Protein AF-A0A5J4WQN9-F1 (afdb_monomer)

Foldseek 3Di:
DDDDPDPLPVLCVVLVVLLVVLVVVCVVPVFDLLLSLVLSCLLCVPPDDDPSSVVVNVVSVVVDDPPDDGDPVSVVSSVVSVVVVVVVVVVVVVVVVVVVDPPPPPDDDPPDD

Organism: NCBI:txid222440

Sequence (113 aa):
MTAAAGGGRADLKEFELVYQFATNISLEYNATDSEIFKIFETLIENYTLREEEKQEYQKFKNHYTFTESLSEKTINVINYLHYLNKMLNFEENARRRANINPDPDSQEPECNN

Secondary structure (DSSP, 8-state):
-PPP---TTTTTHHHHHHHHHHHHHHHTTT--HHHHHHHHHHHHTTS---HHHHHHHHHHHHHS-TTSPPPHHHHHHHHHHHHHHHHHHHHHHHHHHHHH---GGG-------

Structure (mmCIF, N/CA/C/O backbone):
data_AF-A0A5J4WQN9-F1
#
_entry.id   AF-A0A5J4WQN9-F1
#
loop_
_atom_site.group_PDB
_atom_site.id
_atom_site.type_symbol
_atom_site.label_atom_id
_atom_site.label_alt_id
_atom_site.label_comp_id
_atom_site.label_asym_id
_atom_site.label_entity_id
_atom_site.label_seq_id
_atom_site.pdbx_PDB_ins_code
_atom_site.Cartn_x
_atom_site.Cartn_y
_atom_site.Cartn_z
_atom_site.occupancy
_atom_site.B_iso_or_equiv
_atom_site.auth_seq_id
_atom_site.auth_comp_id
_atom_site.auth_asym_id
_atom_site.auth_atom_id
_atom_site.pdbx_PDB_model_num
ATOM 1 N N . MET A 1 1 ? 23.141 33.372 6.643 1.00 36.53 1 MET A N 1
ATOM 2 C CA . MET A 1 1 ? 22.022 33.642 5.718 1.00 36.53 1 MET A CA 1
ATOM 3 C C . MET A 1 1 ? 21.507 32.298 5.244 1.00 36.53 1 MET A C 1
ATOM 5 O O . MET A 1 1 ? 22.290 31.491 4.767 1.00 36.53 1 MET A O 1
ATOM 9 N N . THR A 1 2 ? 20.245 32.026 5.546 1.00 37.75 2 THR A N 1
ATOM 10 C CA . THR A 1 2 ? 19.531 30.752 5.407 1.00 37.75 2 THR A CA 1
ATOM 11 C C . THR A 1 2 ? 19.259 30.436 3.936 1.00 37.75 2 THR A C 1
ATOM 13 O O . THR A 1 2 ? 18.725 31.279 3.219 1.00 37.75 2 THR A O 1
ATOM 16 N N . ALA A 1 3 ? 19.637 29.235 3.489 1.00 42.50 3 ALA A N 1
ATOM 17 C CA . ALA A 1 3 ? 19.310 28.724 2.161 1.00 42.50 3 ALA A CA 1
ATOM 18 C C . ALA A 1 3 ? 17.846 28.258 2.115 1.00 42.50 3 ALA A C 1
ATOM 20 O O . ALA A 1 3 ? 17.308 27.747 3.097 1.00 42.50 3 ALA A O 1
ATOM 21 N N . ALA A 1 4 ? 17.209 28.510 0.976 1.00 45.03 4 ALA A N 1
ATOM 22 C CA . ALA A 1 4 ? 15.773 28.458 0.760 1.00 45.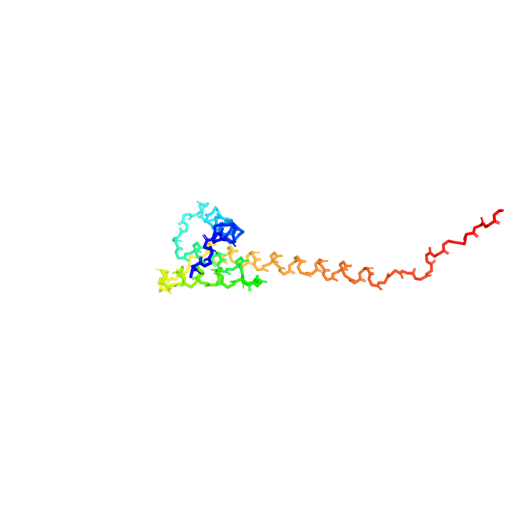03 4 ALA A CA 1
ATOM 23 C C . ALA A 1 4 ? 15.151 27.065 0.981 1.00 45.03 4 ALA A C 1
ATOM 25 O O . ALA A 1 4 ? 15.513 26.092 0.325 1.00 45.03 4 ALA A O 1
ATOM 26 N N . ALA A 1 5 ? 14.134 27.011 1.842 1.00 49.69 5 ALA A N 1
ATOM 27 C CA . ALA A 1 5 ? 13.159 25.929 1.904 1.00 49.69 5 ALA A CA 1
ATOM 28 C C . ALA A 1 5 ? 12.143 26.118 0.763 1.00 49.69 5 ALA A C 1
ATOM 30 O O . ALA A 1 5 ? 11.154 26.831 0.920 1.00 49.69 5 ALA A O 1
ATOM 31 N N . GLY A 1 6 ? 12.433 25.554 -0.412 1.00 45.09 6 GLY A N 1
ATOM 32 C CA . GLY A 1 6 ? 11.585 25.686 -1.607 1.00 45.09 6 GLY A CA 1
ATOM 33 C C . GLY A 1 6 ? 11.102 24.375 -2.242 1.00 45.09 6 GLY A C 1
ATOM 34 O O . GLY A 1 6 ? 10.272 24.441 -3.140 1.00 45.09 6 GLY A O 1
ATOM 35 N N . GLY A 1 7 ? 11.588 23.203 -1.808 1.00 45.91 7 GLY A N 1
ATOM 36 C CA . GLY A 1 7 ? 11.350 21.924 -2.513 1.00 45.91 7 GLY A CA 1
ATOM 37 C C . GLY A 1 7 ? 10.182 21.063 -2.008 1.00 45.91 7 GLY A C 1
ATOM 38 O O . GLY A 1 7 ? 9.487 20.430 -2.796 1.00 45.91 7 GLY A O 1
ATOM 39 N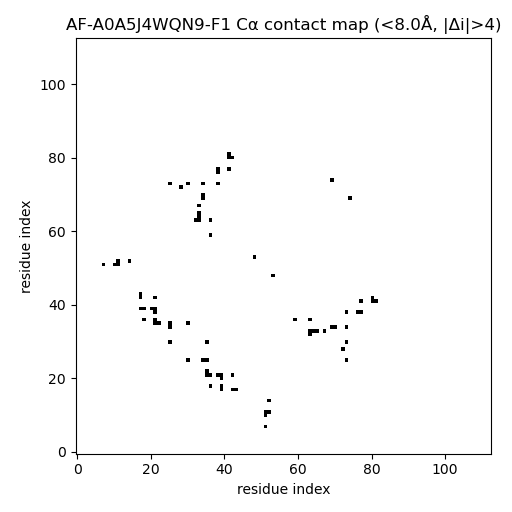 N . GLY A 1 8 ? 9.869 21.105 -0.709 1.00 52.66 8 GLY A N 1
ATOM 40 C CA . GLY A 1 8 ? 9.167 20.001 -0.030 1.00 52.66 8 GLY A CA 1
ATOM 41 C C . GLY A 1 8 ? 7.718 19.667 -0.429 1.00 52.66 8 GLY A C 1
ATOM 42 O O . GLY A 1 8 ? 7.174 18.715 0.113 1.00 52.66 8 GLY A O 1
ATOM 43 N N . ARG A 1 9 ? 7.064 20.412 -1.334 1.00 51.44 9 ARG A N 1
ATOM 44 C CA . ARG A 1 9 ? 5.693 20.104 -1.807 1.00 51.44 9 ARG A CA 1
ATOM 45 C C . ARG A 1 9 ? 5.632 19.452 -3.187 1.00 51.44 9 ARG A C 1
ATOM 47 O O . ARG A 1 9 ? 4.684 18.727 -3.458 1.00 51.44 9 ARG A O 1
ATOM 54 N N . ALA A 1 10 ? 6.597 19.713 -4.069 1.00 57.09 10 ALA A N 1
ATOM 55 C CA . ALA A 1 10 ? 6.645 19.031 -5.364 1.00 57.09 10 ALA A CA 1
ATOM 56 C C . ALA A 1 10 ? 7.185 17.599 -5.209 1.00 57.09 10 ALA A C 1
ATOM 58 O O . ALA A 1 10 ? 6.759 16.697 -5.929 1.00 57.09 10 ALA A O 1
ATOM 59 N N . ASP A 1 11 ? 8.060 17.396 -4.221 1.00 64.88 11 ASP A N 1
ATOM 60 C CA . ASP A 1 11 ? 8.793 16.148 -4.007 1.00 64.88 11 ASP A CA 1
ATOM 61 C C . ASP A 1 11 ? 7.940 15.006 -3.436 1.00 64.88 11 ASP A C 1
ATOM 63 O O . ASP A 1 11 ? 8.344 13.857 -3.536 1.00 64.88 11 ASP A O 1
ATOM 67 N N . LEU A 1 12 ? 6.747 15.277 -2.896 1.00 79.19 12 LEU A N 1
ATOM 68 C CA . LEU A 1 12 ? 5.860 14.242 -2.339 1.00 79.19 12 LEU A CA 1
ATOM 69 C C . LEU A 1 12 ? 4.677 13.889 -3.242 1.00 79.19 12 LEU A C 1
ATOM 71 O O . LEU A 1 12 ? 3.906 12.993 -2.916 1.00 79.19 12 LEU A O 1
ATOM 75 N N . LYS A 1 13 ? 4.518 14.554 -4.391 1.00 84.38 13 LYS A N 1
ATOM 76 C CA . LYS A 1 13 ? 3.303 14.428 -5.207 1.00 84.38 1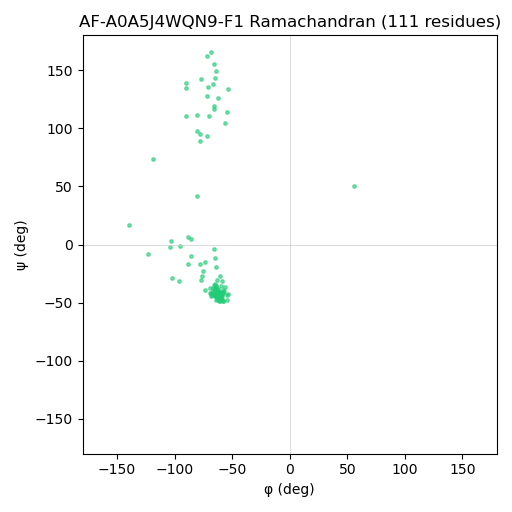3 LYS A CA 1
ATOM 77 C C . LYS A 1 13 ? 3.021 12.988 -5.648 1.00 84.38 13 LYS A C 1
ATOM 79 O O . LYS A 1 13 ? 1.875 12.558 -5.629 1.00 84.38 13 LYS A O 1
ATOM 84 N N . GLU A 1 14 ? 4.045 12.239 -6.052 1.00 86.38 14 GLU A N 1
ATOM 85 C CA . GLU A 1 14 ? 3.882 10.834 -6.454 1.00 86.38 14 GLU A CA 1
ATOM 86 C C . GLU A 1 14 ? 3.521 9.944 -5.262 1.00 86.38 14 GLU A C 1
ATOM 88 O O . GLU A 1 14 ? 2.599 9.139 -5.352 1.00 86.38 14 GLU A O 1
ATOM 93 N N . PHE A 1 15 ? 4.178 10.149 -4.122 1.00 89.19 15 PHE A N 1
ATOM 94 C CA . PHE A 1 15 ? 3.888 9.449 -2.874 1.00 89.19 15 PHE A CA 1
ATOM 95 C C . PHE A 1 15 ? 2.444 9.689 -2.395 1.00 89.19 15 PHE A C 1
ATOM 97 O O . PHE A 1 15 ? 1.725 8.743 -2.070 1.00 89.19 15 PHE A O 1
ATOM 104 N N . GLU A 1 16 ? 1.982 10.942 -2.440 1.00 91.25 16 GLU A N 1
ATOM 105 C CA . GLU A 1 16 ? 0.600 11.329 -2.134 1.00 91.25 16 GLU A CA 1
ATOM 106 C C . GLU A 1 16 ? -0.406 10.695 -3.104 1.00 91.25 16 GLU A C 1
ATOM 108 O O . GLU A 1 16 ? -1.462 10.227 -2.677 1.00 91.25 16 GLU A O 1
ATOM 113 N N . LEU A 1 17 ? -0.080 10.623 -4.400 1.00 93.50 17 LEU A N 1
ATOM 114 C CA . LEU A 1 17 ? -0.930 9.965 -5.396 1.00 93.50 17 LEU A CA 1
ATOM 115 C C . LEU A 1 17 ? -1.065 8.460 -5.132 1.00 93.50 17 LEU A C 1
ATOM 117 O O . LEU A 1 17 ? -2.160 7.917 -5.277 1.00 93.50 17 LEU A O 1
ATOM 121 N N . VAL A 1 18 ? 0.009 7.784 -4.714 1.00 93.50 18 VAL A N 1
ATOM 122 C CA . VAL A 1 18 ? -0.051 6.358 -4.350 1.00 93.50 18 VAL A CA 1
ATOM 123 C C . VAL A 1 18 ? -0.902 6.154 -3.092 1.00 93.50 18 VAL A C 1
ATOM 125 O O . VAL A 1 18 ? -1.721 5.235 -3.047 1.00 93.50 18 VAL A O 1
ATOM 128 N N . TYR A 1 19 ? -0.792 7.042 -2.101 1.00 94.44 19 TYR A N 1
ATOM 129 C CA . TYR A 1 19 ? -1.650 7.008 -0.913 1.00 94.44 19 TYR A CA 1
ATOM 130 C C . TYR A 1 19 ? -3.131 7.253 -1.255 1.00 94.44 19 TYR A C 1
ATOM 132 O O . TYR A 1 19 ? -4.026 6.548 -0.778 1.00 94.44 19 TYR A O 1
ATOM 140 N N . GLN A 1 20 ? -3.408 8.203 -2.150 1.00 95.31 20 GLN A N 1
ATOM 141 C CA . GLN A 1 20 ? -4.754 8.444 -2.664 1.00 95.31 20 GLN A CA 1
ATOM 142 C C . GLN A 1 20 ? -5.295 7.228 -3.430 1.00 95.31 20 GLN A C 1
ATOM 144 O O . GLN A 1 20 ? -6.471 6.888 -3.299 1.00 95.31 20 GLN A O 1
ATOM 149 N N . PHE A 1 21 ? -4.452 6.535 -4.197 1.00 94.94 21 PHE A N 1
ATOM 150 C CA . PHE A 1 21 ? -4.846 5.313 -4.893 1.00 94.94 21 PHE A CA 1
ATOM 151 C C . PHE A 1 21 ? -5.224 4.191 -3.915 1.00 94.94 21 PHE A C 1
ATOM 153 O O . PHE A 1 21 ? -6.283 3.582 -4.075 1.00 94.94 21 PHE A O 1
ATOM 160 N N . ALA A 1 22 ? -4.436 3.983 -2.854 1.00 95.50 22 ALA A N 1
ATOM 161 C CA . ALA A 1 22 ? -4.771 3.049 -1.775 1.00 95.50 22 ALA A CA 1
ATOM 162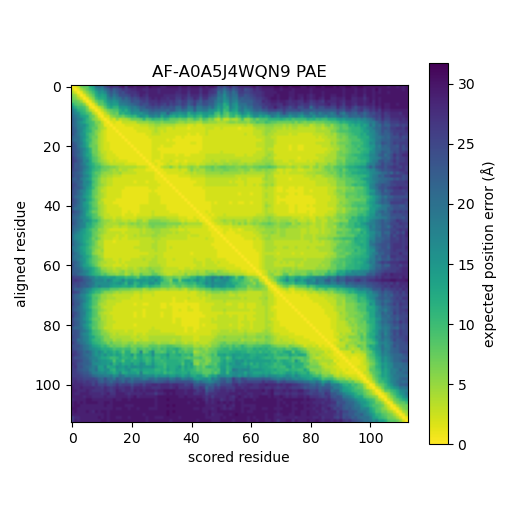 C C . ALA A 1 22 ? -6.115 3.388 -1.109 1.00 95.50 22 ALA A C 1
ATOM 164 O O . ALA A 1 22 ? -6.936 2.502 -0.853 1.00 95.50 22 ALA A O 1
ATOM 165 N N . THR A 1 23 ? -6.364 4.681 -0.884 1.00 95.81 23 THR A N 1
ATOM 166 C CA . THR A 1 23 ? -7.625 5.178 -0.320 1.00 95.81 23 THR A CA 1
ATOM 167 C C . THR A 1 23 ? -8.799 4.836 -1.239 1.00 95.81 23 THR A C 1
ATOM 169 O O . THR A 1 23 ? -9.793 4.284 -0.781 1.00 95.81 23 THR A O 1
ATOM 172 N N . ASN A 1 24 ? -8.669 5.077 -2.546 1.00 96.12 24 ASN A N 1
ATOM 173 C CA . ASN A 1 24 ? -9.728 4.800 -3.518 1.00 96.12 24 ASN A CA 1
ATOM 174 C C . ASN A 1 24 ? -10.077 3.308 -3.622 1.00 96.12 24 ASN A C 1
ATOM 176 O O . ASN A 1 24 ? -11.259 2.980 -3.643 1.00 96.12 24 ASN A O 1
ATOM 180 N N . ILE A 1 25 ? -9.082 2.410 -3.636 1.00 93.62 25 ILE A N 1
ATOM 181 C CA . ILE A 1 25 ? -9.322 0.951 -3.604 1.00 93.62 25 ILE A CA 1
ATOM 182 C C . ILE A 1 25 ? -10.140 0.567 -2.363 1.00 93.62 25 ILE A C 1
ATOM 184 O O . ILE A 1 25 ? -11.049 -0.259 -2.417 1.00 93.62 25 ILE A O 1
ATOM 188 N N . SER A 1 26 ? -9.824 1.198 -1.238 1.00 93.75 26 SER A N 1
ATOM 189 C CA . SER A 1 26 ? -10.405 0.888 0.065 1.00 93.75 26 SER A CA 1
ATOM 190 C C . SER A 1 26 ? -11.839 1.402 0.243 1.00 93.75 26 SER A C 1
ATOM 192 O O . SER A 1 26 ? -12.593 0.852 1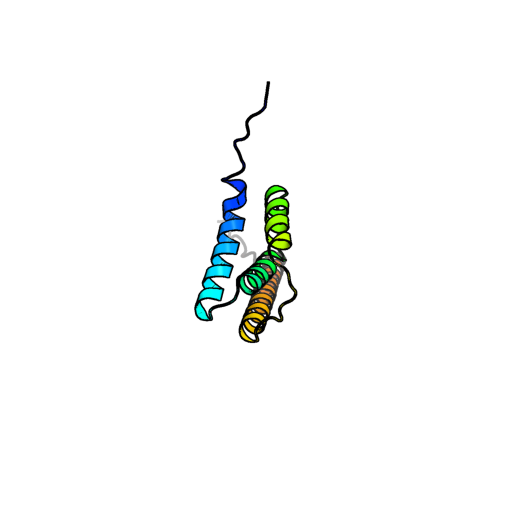.052 1.00 93.75 26 SER A O 1
ATOM 194 N N . LEU A 1 27 ? -12.246 2.423 -0.527 1.00 92.94 27 LEU A N 1
ATOM 195 C CA . LEU A 1 27 ? -13.609 2.972 -0.501 1.00 92.94 27 LEU A CA 1
ATOM 196 C C . LEU A 1 27 ? -14.661 1.952 -0.943 1.00 92.94 27 LEU A C 1
ATOM 198 O O . LEU A 1 27 ? -15.788 1.994 -0.457 1.00 92.94 27 LEU A O 1
ATOM 202 N N . GLU A 1 28 ? -14.309 1.018 -1.830 1.00 88.31 28 GLU A N 1
ATOM 203 C CA . GLU A 1 28 ? -15.261 0.032 -2.359 1.00 88.31 28 GLU A CA 1
ATOM 204 C C . GLU A 1 28 ? -15.803 -0.920 -1.285 1.00 88.31 28 GLU A C 1
ATOM 206 O O . GLU A 1 28 ? -16.841 -1.561 -1.473 1.00 88.31 28 GLU A O 1
ATOM 211 N N . TYR A 1 29 ? -15.114 -1.032 -0.148 1.00 90.56 29 TYR A N 1
ATOM 212 C CA . TYR A 1 29 ? -15.495 -1.958 0.909 1.00 90.56 29 TYR A CA 1
ATOM 213 C C . TYR A 1 29 ? -15.360 -1.407 2.332 1.00 90.56 29 TYR A C 1
ATOM 215 O O . TYR A 1 29 ? -15.448 -2.194 3.275 1.00 90.56 29 TYR A O 1
ATOM 223 N N . ASN A 1 30 ? -15.247 -0.083 2.485 1.00 92.19 30 ASN A N 1
ATOM 224 C CA . ASN A 1 30 ? -15.147 0.618 3.770 1.00 92.19 30 ASN A CA 1
ATOM 225 C C . ASN A 1 30 ? -13.984 0.121 4.645 1.00 92.19 30 ASN A C 1
ATOM 227 O O . ASN A 1 30 ? -14.190 -0.204 5.816 1.00 92.19 30 ASN A O 1
ATOM 231 N N . ALA A 1 31 ? -12.779 0.035 4.077 1.00 93.12 31 ALA A N 1
ATOM 232 C CA . ALA A 1 31 ? -11.598 -0.339 4.855 1.00 93.12 31 ALA A CA 1
ATOM 233 C C . ALA A 1 31 ? -11.290 0.704 5.944 1.00 93.12 31 ALA A C 1
ATOM 235 O O . ALA A 1 31 ? -11.556 1.897 5.769 1.00 93.12 31 ALA A O 1
ATOM 236 N N . THR A 1 32 ? -10.711 0.264 7.061 1.00 93.38 32 THR A N 1
ATOM 237 C CA . THR A 1 32 ? -10.235 1.185 8.106 1.00 93.38 32 THR A CA 1
ATOM 238 C C . THR A 1 32 ? -8.981 1.932 7.652 1.00 93.38 32 THR A C 1
ATOM 240 O O . THR A 1 32 ? -8.273 1.483 6.751 1.00 93.38 32 THR A O 1
ATOM 243 N N . ASP A 1 33 ? -8.635 3.040 8.311 1.00 91.81 33 ASP A N 1
ATOM 244 C CA . ASP A 1 33 ? -7.411 3.779 7.968 1.00 91.81 33 ASP A CA 1
ATOM 245 C C . ASP A 1 33 ? -6.140 2.912 8.107 1.00 91.81 33 ASP A C 1
ATOM 247 O O . ASP A 1 33 ? -5.193 3.052 7.333 1.00 91.81 33 ASP A O 1
ATOM 251 N N . SER A 1 34 ? -6.141 1.958 9.046 1.00 92.00 34 SER A N 1
ATOM 252 C CA . SER A 1 34 ? -5.068 0.964 9.202 1.00 92.00 34 SER A CA 1
ATOM 253 C C . SER A 1 34 ? -4.968 0.037 7.983 1.00 92.00 34 SER A C 1
ATOM 255 O O . SER A 1 34 ? -3.871 -0.254 7.499 1.00 92.00 34 SER A O 1
ATOM 257 N N . GLU A 1 35 ? -6.108 -0.400 7.444 1.00 94.44 35 GLU A N 1
ATOM 258 C CA . GLU A 1 35 ? -6.166 -1.227 6.236 1.00 94.44 35 GLU A CA 1
ATOM 259 C C . GLU A 1 35 ? -5.755 -0.448 4.981 1.00 94.44 35 GLU A C 1
ATOM 261 O O . GLU A 1 35 ? -4.975 -0.969 4.178 1.00 94.44 35 GLU A O 1
ATOM 266 N N . ILE A 1 36 ? -6.195 0.811 4.849 1.00 95.06 36 ILE A N 1
ATOM 267 C CA . ILE A 1 36 ? -5.748 1.732 3.790 1.00 95.06 36 ILE A CA 1
ATOM 268 C C . ILE A 1 36 ? -4.224 1.830 3.812 1.00 95.06 36 ILE A C 1
ATOM 270 O O . ILE A 1 36 ? -3.570 1.677 2.778 1.00 95.06 36 ILE A O 1
ATOM 274 N N . PHE A 1 37 ? -3.641 2.026 4.998 1.00 94.69 37 PHE A N 1
ATOM 275 C CA . PHE A 1 37 ? -2.195 2.110 5.137 1.00 94.69 37 PHE A CA 1
ATOM 276 C C . PHE A 1 37 ? -1.484 0.802 4.764 1.00 94.69 37 PHE A C 1
ATOM 278 O O . PHE A 1 37 ? -0.418 0.851 4.156 1.00 94.69 37 PHE A O 1
ATOM 285 N N . LYS A 1 38 ? -2.060 -0.375 5.048 1.00 94.62 38 LYS A N 1
ATOM 286 C CA . LYS A 1 38 ? -1.476 -1.652 4.594 1.00 94.62 38 LYS A CA 1
ATOM 287 C C . LYS A 1 38 ? -1.508 -1.832 3.083 1.00 94.62 38 LYS A C 1
ATOM 289 O O . LYS A 1 38 ? -0.547 -2.353 2.512 1.00 94.62 38 LYS A O 1
ATOM 294 N N . ILE A 1 39 ? -2.571 -1.381 2.426 1.00 95.44 39 ILE A N 1
ATOM 295 C CA . ILE A 1 39 ? -2.630 -1.366 0.961 1.00 95.44 39 ILE A CA 1
ATOM 296 C C . ILE A 1 39 ? -1.579 -0.408 0.409 1.00 95.44 39 ILE A C 1
ATOM 298 O O . ILE A 1 39 ? -0.842 -0.764 -0.508 1.00 95.44 39 ILE A O 1
ATOM 302 N N . PHE A 1 40 ? -1.457 0.777 1.003 1.00 95.62 40 PHE A N 1
ATOM 303 C CA . PHE A 1 40 ? -0.423 1.736 0.645 1.00 95.62 40 PHE A CA 1
ATOM 304 C C . PHE A 1 40 ? 0.991 1.157 0.799 1.00 95.62 40 PHE A C 1
ATOM 306 O O . PHE A 1 40 ? 1.771 1.222 -0.148 1.00 95.62 40 PHE A O 1
ATOM 313 N N . GLU A 1 41 ? 1.300 0.527 1.939 1.00 94.44 41 GLU A N 1
ATOM 314 C CA . GLU A 1 41 ? 2.574 -0.166 2.175 1.00 94.44 41 GLU A CA 1
ATOM 315 C C . GLU A 1 41 ? 2.875 -1.195 1.087 1.00 94.44 41 GLU A C 1
ATOM 317 O O . GLU A 1 41 ? 3.998 -1.256 0.596 1.00 94.44 41 GLU A O 1
ATOM 322 N N . THR A 1 42 ? 1.862 -1.959 0.680 1.00 95.19 42 THR A N 1
ATOM 323 C CA . THR A 1 42 ? 1.985 -2.964 -0.382 1.00 95.19 42 THR A CA 1
ATOM 324 C C . THR A 1 42 ? 2.316 -2.323 -1.730 1.00 95.19 42 THR A C 1
ATOM 326 O O . THR A 1 42 ? 3.160 -2.823 -2.467 1.00 95.19 42 THR A O 1
ATOM 329 N N . LEU A 1 43 ? 1.687 -1.193 -2.064 1.00 93.38 43 LEU A N 1
ATOM 330 C CA . LEU A 1 43 ? 1.931 -0.488 -3.326 1.00 93.38 43 LEU A CA 1
ATOM 331 C C . LEU A 1 43 ? 3.356 0.069 -3.416 1.00 93.38 43 LEU A C 1
ATOM 333 O O . LEU A 1 43 ? 3.933 0.071 -4.500 1.00 93.38 43 LEU A O 1
ATOM 337 N N . ILE A 1 44 ? 3.931 0.513 -2.295 1.00 92.94 44 ILE A N 1
ATOM 338 C CA . ILE A 1 44 ? 5.279 1.100 -2.257 1.00 92.94 44 ILE A CA 1
ATOM 339 C C . ILE A 1 44 ? 6.385 0.100 -1.899 1.00 92.94 44 ILE A C 1
ATOM 341 O O . ILE A 1 44 ? 7.551 0.483 -1.880 1.00 92.94 44 ILE A O 1
ATOM 345 N N . GLU A 1 45 ? 6.073 -1.171 -1.627 1.00 90.88 45 GLU A N 1
ATOM 346 C CA . GLU A 1 45 ? 7.047 -2.142 -1.095 1.00 90.88 45 GLU A CA 1
ATOM 347 C C . GLU A 1 45 ? 8.256 -2.371 -2.028 1.00 90.88 45 GLU A C 1
ATOM 349 O O . GLU A 1 45 ? 9.347 -2.704 -1.568 1.00 90.88 45 GLU A O 1
ATOM 354 N N . ASN A 1 46 ? 8.067 -2.163 -3.338 1.00 84.06 46 ASN A N 1
ATOM 355 C CA . ASN A 1 46 ? 9.104 -2.299 -4.367 1.00 84.06 46 ASN A CA 1
ATOM 356 C C . ASN A 1 46 ? 9.654 -0.943 -4.849 1.00 84.06 46 ASN A C 1
ATOM 358 O O . ASN A 1 46 ? 10.489 -0.899 -5.754 1.00 84.06 46 ASN A O 1
ATOM 362 N N . TYR A 1 47 ? 9.196 0.166 -4.266 1.00 84.75 47 TYR A N 1
ATOM 363 C CA . TYR A 1 47 ? 9.636 1.511 -4.620 1.00 84.75 47 TYR A CA 1
ATOM 364 C C . TYR A 1 47 ? 10.840 1.917 -3.771 1.00 84.75 47 TYR A C 1
ATOM 366 O O . TYR A 1 47 ? 10.861 1.761 -2.550 1.00 84.75 47 TYR A O 1
ATOM 374 N N . THR A 1 48 ? 11.854 2.499 -4.413 1.00 86.94 48 THR A N 1
ATOM 375 C CA . THR A 1 48 ? 12.952 3.140 -3.680 1.00 86.94 48 THR A CA 1
ATOM 376 C C . THR A 1 48 ? 12.507 4.531 -3.248 1.00 86.94 48 THR A C 1
ATOM 378 O O . THR A 1 48 ? 12.558 5.467 -4.040 1.00 86.94 48 THR A O 1
ATOM 381 N N . LEU A 1 49 ? 12.064 4.657 -1.997 1.00 88.62 49 LEU A N 1
ATOM 382 C CA . LEU A 1 49 ? 11.637 5.940 -1.440 1.00 88.62 49 LEU A CA 1
ATOM 383 C C . LEU A 1 49 ? 12.811 6.923 -1.315 1.00 88.62 49 LEU A C 1
ATOM 385 O O . LEU A 1 49 ? 13.897 6.565 -0.840 1.00 88.62 49 LEU A O 1
ATOM 389 N N . ARG A 1 50 ? 12.560 8.183 -1.672 1.00 91.50 50 ARG A N 1
ATOM 390 C CA . ARG A 1 50 ? 13.425 9.331 -1.369 1.00 91.50 50 ARG A CA 1
ATOM 391 C C . ARG A 1 50 ? 13.428 9.628 0.125 1.00 91.50 50 ARG A C 1
ATOM 393 O O . ARG A 1 50 ? 12.598 9.131 0.883 1.00 91.50 50 ARG A O 1
ATOM 400 N N . GLU A 1 51 ? 14.376 10.441 0.572 1.00 91.06 51 GLU A N 1
ATOM 401 C CA . GLU A 1 51 ? 14.550 10.704 2.001 1.00 91.06 51 GLU A CA 1
ATOM 402 C C . GLU A 1 51 ? 13.343 11.435 2.608 1.00 91.06 51 GLU A C 1
ATOM 404 O O . GLU A 1 51 ? 12.888 11.088 3.696 1.00 91.06 51 GLU A O 1
ATOM 409 N N . GLU A 1 52 ? 12.760 12.376 1.870 1.00 89.81 52 GLU A N 1
ATOM 410 C CA . GLU A 1 52 ? 11.542 13.090 2.248 1.00 89.81 52 GLU A CA 1
ATOM 411 C C . GLU A 1 52 ? 10.339 12.137 2.358 1.00 89.81 52 GLU A C 1
ATOM 413 O O . GLU A 1 52 ? 9.567 12.205 3.315 1.00 89.81 52 GLU A O 1
ATOM 418 N N . GLU A 1 53 ? 10.213 11.191 1.424 1.00 91.19 53 GLU A N 1
ATOM 419 C CA . GLU A 1 53 ? 9.146 10.180 1.411 1.00 91.19 53 GLU A CA 1
ATOM 420 C C . GLU A 1 53 ? 9.302 9.177 2.555 1.00 91.19 53 GLU A C 1
ATOM 422 O O . GLU A 1 53 ? 8.315 8.791 3.174 1.00 91.19 53 GLU A O 1
ATOM 427 N N . LYS A 1 54 ? 10.537 8.786 2.898 1.00 92.06 54 LYS A N 1
ATOM 428 C CA . LYS A 1 54 ? 10.802 7.950 4.080 1.00 92.06 54 LYS A CA 1
ATOM 429 C C . LYS A 1 54 ? 10.381 8.651 5.365 1.00 92.06 54 LYS A C 1
ATOM 431 O O . LYS A 1 54 ? 9.804 8.010 6.243 1.00 92.06 54 LYS A O 1
ATOM 436 N N . GLN A 1 55 ? 10.672 9.949 5.490 1.00 91.12 55 GLN A N 1
ATOM 437 C CA . GLN A 1 55 ? 10.258 10.732 6.654 1.00 91.12 55 GLN A CA 1
ATOM 438 C C . GLN A 1 55 ? 8.733 10.777 6.764 1.00 91.12 55 GLN A C 1
ATOM 440 O O . GLN A 1 55 ? 8.199 10.584 7.856 1.00 91.12 55 GLN A O 1
ATOM 445 N N . GLU A 1 56 ? 8.030 10.981 5.649 1.00 91.12 56 GLU A N 1
ATOM 446 C CA . GLU A 1 56 ? 6.566 11.000 5.630 1.00 91.12 56 GLU A CA 1
ATOM 447 C C . GLU A 1 56 ? 5.961 9.616 5.907 1.00 91.12 56 GLU A C 1
ATOM 449 O O . GLU A 1 56 ? 5.091 9.475 6.767 1.00 91.12 56 GLU A O 1
ATOM 454 N N . TYR A 1 57 ? 6.496 8.564 5.285 1.00 92.38 57 TYR A N 1
ATOM 455 C CA . TYR A 1 57 ? 6.132 7.176 5.569 1.00 92.38 57 TYR A CA 1
ATOM 456 C C . TYR A 1 57 ? 6.279 6.844 7.058 1.00 92.38 57 TYR A C 1
ATOM 458 O O . TYR A 1 57 ? 5.384 6.242 7.654 1.00 92.38 57 TYR A O 1
ATOM 466 N N . GLN A 1 58 ? 7.370 7.279 7.694 1.00 92.31 58 GLN A N 1
ATOM 467 C CA . GLN A 1 58 ? 7.582 7.034 9.117 1.00 92.31 58 GLN A CA 1
ATOM 468 C C . GLN A 1 58 ? 6.543 7.752 9.992 1.00 92.31 58 GLN A C 1
ATOM 470 O O . GLN A 1 58 ? 6.139 7.204 11.020 1.00 92.31 58 GLN A O 1
ATOM 475 N N . LYS A 1 59 ? 6.068 8.942 9.595 1.00 90.50 59 LYS A N 1
ATOM 476 C CA . LYS A 1 59 ? 4.962 9.621 10.293 1.00 90.50 59 LYS A CA 1
ATOM 477 C C . LYS A 1 59 ? 3.676 8.806 10.201 1.00 90.50 59 LYS A C 1
ATOM 479 O O . LYS A 1 59 ? 3.057 8.571 11.237 1.00 90.50 59 LYS A O 1
ATOM 484 N N . PHE A 1 60 ? 3.314 8.324 9.010 1.00 88.75 60 PHE A N 1
ATOM 485 C CA . PHE A 1 60 ? 2.140 7.462 8.844 1.00 88.75 60 PHE A CA 1
ATOM 486 C C . PHE A 1 60 ? 2.261 6.174 9.659 1.00 88.75 60 PHE A C 1
ATOM 488 O O . PHE A 1 60 ? 1.354 5.822 10.409 1.00 88.75 60 PHE A O 1
ATOM 495 N N . LYS A 1 61 ? 3.417 5.513 9.601 1.00 89.50 61 LYS A N 1
ATOM 496 C CA . LYS A 1 61 ? 3.678 4.285 10.356 1.00 89.50 61 LYS A CA 1
ATOM 497 C C . LYS A 1 61 ? 3.548 4.470 11.869 1.00 89.50 61 LYS A C 1
ATOM 499 O O . LYS A 1 61 ? 3.102 3.557 12.553 1.00 89.50 61 LYS A O 1
ATOM 504 N N . ASN A 1 62 ? 3.936 5.633 12.392 1.00 88.06 62 ASN A N 1
ATOM 505 C CA . ASN A 1 62 ? 3.782 5.961 13.811 1.00 88.06 62 ASN A CA 1
ATOM 506 C C . ASN A 1 62 ? 2.334 6.327 14.178 1.00 88.06 62 ASN A C 1
ATOM 508 O O . ASN A 1 62 ? 1.948 6.172 15.334 1.00 88.06 62 ASN A O 1
ATOM 512 N N . HIS A 1 63 ? 1.558 6.844 13.223 1.00 86.12 63 HIS A N 1
ATOM 513 C CA . HIS A 1 63 ? 0.154 7.198 13.416 1.00 86.12 63 HIS A CA 1
ATOM 514 C C . HIS A 1 63 ? -0.745 5.956 13.487 1.00 86.12 63 HIS A C 1
ATOM 516 O O . HIS A 1 63 ? -1.647 5.898 14.319 1.00 86.12 63 HIS A O 1
ATOM 522 N N . TYR A 1 64 ? -0.470 4.948 12.657 1.00 82.56 64 TYR A N 1
ATOM 523 C CA . TYR A 1 64 ? -1.245 3.713 12.613 1.00 82.56 64 TYR A CA 1
ATOM 524 C C . TYR A 1 64 ? -0.692 2.659 13.581 1.00 82.56 64 TYR A C 1
ATOM 526 O O . TYR A 1 64 ? 0.372 2.079 13.376 1.00 82.56 64 TYR A O 1
ATOM 534 N N . THR A 1 65 ? -1.435 2.368 14.648 1.00 66.19 65 THR A N 1
ATOM 535 C CA . THR A 1 65 ? -1.158 1.230 15.536 1.00 66.19 65 THR A CA 1
ATOM 536 C C . THR A 1 65 ? -1.699 -0.069 14.935 1.00 66.19 65 THR A C 1
ATOM 538 O O . THR A 1 65 ? -2.906 -0.281 14.876 1.00 66.19 65 THR A O 1
ATOM 541 N N . PHE A 1 66 ? -0.805 -0.974 14.521 1.00 66.38 66 PHE A N 1
ATOM 542 C CA . PHE A 1 66 ? -1.133 -2.236 13.829 1.00 66.38 66 PHE A CA 1
ATOM 543 C C . PHE A 1 66 ? -1.593 -3.377 14.745 1.00 66.38 66 PHE A C 1
ATOM 545 O O . PHE A 1 66 ? -1.171 -4.520 14.583 1.00 66.38 66 PHE A O 1
ATOM 552 N N . THR A 1 67 ? -2.422 -3.086 15.741 1.00 66.38 67 THR A N 1
ATOM 553 C CA . THR A 1 67 ? -2.941 -4.124 16.647 1.00 66.38 67 THR A CA 1
ATOM 554 C C . THR A 1 67 ? -4.194 -4.813 16.111 1.00 66.38 67 THR A C 1
ATOM 556 O O . THR A 1 67 ? -4.620 -5.819 16.671 1.00 66.38 67 THR A O 1
ATOM 559 N N . GLU A 1 68 ? -4.785 -4.288 15.039 1.00 72.62 68 GLU A N 1
ATOM 560 C CA . GLU A 1 68 ? -6.000 -4.826 14.430 1.00 72.62 68 GLU A CA 1
ATOM 561 C C . GLU A 1 68 ? -5.680 -5.870 13.355 1.00 72.62 68 GLU A C 1
ATOM 563 O O . GLU A 1 68 ? -4.760 -5.713 12.550 1.00 72.62 68 GLU A O 1
ATOM 568 N N . SER A 1 69 ? -6.462 -6.948 13.336 1.00 84.94 69 SER A N 1
ATOM 569 C CA . SER A 1 69 ? -6.427 -7.937 12.262 1.00 84.94 69 SER A CA 1
ATOM 570 C C . SER A 1 69 ? -7.022 -7.356 10.982 1.00 84.94 69 SER A C 1
ATOM 572 O O . SER A 1 69 ? -8.102 -6.770 11.022 1.00 84.94 69 SER A O 1
ATOM 574 N N . LEU A 1 70 ? -6.364 -7.587 9.846 1.00 91.44 70 LEU A N 1
ATOM 575 C CA . LEU A 1 70 ? -6.888 -7.203 8.534 1.00 91.44 70 LEU A CA 1
ATOM 576 C C . LEU A 1 70 ? -8.157 -7.981 8.191 1.00 91.44 70 LEU A C 1
ATOM 578 O O . LEU A 1 70 ? -8.254 -9.178 8.475 1.00 91.44 70 LEU A O 1
ATOM 582 N N . SER A 1 71 ? -9.107 -7.320 7.529 1.00 93.75 71 SER A N 1
ATOM 583 C CA . SER A 1 71 ? -10.255 -8.015 6.959 1.00 93.75 71 SER A CA 1
ATOM 584 C C . SER A 1 71 ? -9.826 -8.949 5.826 1.00 93.75 71 SER A C 1
ATOM 586 O O . SER A 1 71 ? -8.823 -8.733 5.139 1.00 93.75 71 SER A O 1
ATOM 588 N N . GLU A 1 72 ? -10.639 -9.975 5.575 1.00 95.50 72 GLU A N 1
ATOM 589 C CA . GLU A 1 72 ? -10.447 -10.888 4.444 1.00 95.50 72 GLU A CA 1
ATOM 590 C C . GLU A 1 72 ? -10.392 -10.137 3.104 1.00 95.50 72 GLU A C 1
ATOM 592 O O . GLU A 1 72 ? -9.595 -10.471 2.228 1.00 95.50 72 GLU A O 1
ATOM 597 N N . LYS A 1 73 ? -11.187 -9.068 2.957 1.00 96.06 73 LYS A N 1
ATOM 598 C CA . LYS A 1 73 ? -11.176 -8.229 1.754 1.00 96.06 73 LYS A CA 1
ATOM 599 C C . LYS A 1 73 ? -9.833 -7.534 1.558 1.00 96.06 73 LYS A C 1
ATOM 601 O O . LYS A 1 73 ? -9.279 -7.613 0.465 1.00 96.06 73 LYS A O 1
ATOM 606 N N . THR A 1 74 ? -9.281 -6.925 2.606 1.00 95.75 74 THR A N 1
ATOM 607 C CA . THR A 1 74 ? -7.964 -6.278 2.536 1.00 95.75 74 THR A CA 1
ATOM 608 C C . THR A 1 74 ? -6.862 -7.284 2.213 1.00 95.75 74 THR A C 1
ATOM 610 O O . THR A 1 74 ? -6.010 -7.012 1.371 1.00 95.75 74 THR A O 1
ATOM 613 N N . ILE A 1 75 ? -6.911 -8.482 2.803 1.00 95.81 75 ILE A N 1
ATOM 614 C CA . ILE A 1 75 ? -5.969 -9.565 2.481 1.00 95.81 75 ILE A CA 1
ATOM 615 C C . ILE A 1 75 ? -6.061 -9.946 0.994 1.00 95.81 75 ILE A C 1
ATOM 617 O O . ILE A 1 75 ? -5.035 -10.073 0.326 1.00 95.81 75 ILE A O 1
ATOM 621 N N . ASN A 1 76 ? -7.273 -10.083 0.449 1.00 97.06 76 ASN A N 1
ATOM 622 C CA . ASN A 1 76 ? -7.476 -10.401 -0.966 1.00 97.06 76 ASN A CA 1
ATOM 623 C C . ASN A 1 76 ? -6.942 -9.305 -1.899 1.00 97.06 76 ASN A C 1
ATOM 625 O O . ASN A 1 76 ? -6.317 -9.624 -2.911 1.00 97.06 76 ASN A O 1
ATOM 629 N 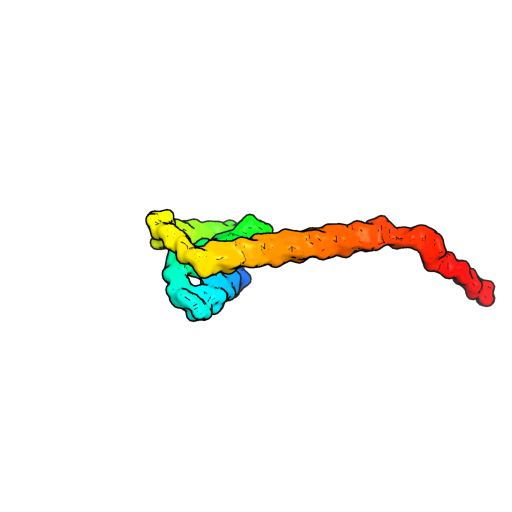N . VAL A 1 77 ? -7.136 -8.030 -1.549 1.00 96.50 77 VAL A N 1
ATOM 630 C CA . VAL A 1 77 ? -6.574 -6.894 -2.297 1.00 96.50 77 VAL A CA 1
ATOM 631 C C . VAL A 1 77 ? -5.047 -6.942 -2.296 1.00 96.50 77 VAL A C 1
ATOM 633 O O . VAL A 1 77 ? -4.441 -6.865 -3.362 1.00 96.50 77 VAL A O 1
ATOM 636 N N . ILE A 1 78 ? -4.421 -7.131 -1.131 1.00 96.19 78 ILE A N 1
ATOM 637 C CA . ILE A 1 78 ? -2.958 -7.228 -1.007 1.00 96.19 78 ILE A CA 1
ATOM 638 C C . ILE A 1 78 ? -2.419 -8.377 -1.868 1.00 96.19 78 ILE A C 1
ATOM 640 O O . ILE A 1 78 ? -1.522 -8.171 -2.685 1.00 96.19 78 ILE A O 1
ATOM 644 N N . ASN A 1 79 ? -3.028 -9.563 -1.771 1.00 96.88 79 ASN A N 1
ATOM 645 C CA . ASN A 1 79 ? -2.647 -10.720 -2.583 1.00 96.88 79 ASN A CA 1
ATOM 646 C C . ASN A 1 79 ? -2.756 -10.432 -4.088 1.00 96.88 79 ASN A C 1
ATOM 648 O O . ASN A 1 79 ? -1.904 -10.857 -4.873 1.00 96.88 79 ASN A O 1
ATOM 652 N N . TYR A 1 80 ? -3.795 -9.705 -4.504 1.00 95.50 80 TYR A N 1
ATOM 653 C CA . TYR A 1 80 ? -3.978 -9.322 -5.898 1.00 95.50 80 TYR A CA 1
ATOM 654 C C . TYR A 1 80 ? -2.919 -8.316 -6.369 1.00 95.50 80 TYR A C 1
ATOM 656 O O . TYR A 1 80 ? -2.364 -8.481 -7.455 1.00 95.50 80 TYR A O 1
ATOM 664 N N . LEU A 1 81 ? -2.568 -7.323 -5.547 1.00 94.62 81 LEU A N 1
ATOM 665 C CA . LEU A 1 81 ? -1.493 -6.372 -5.851 1.00 94.62 81 LEU A CA 1
ATOM 666 C C . LEU A 1 81 ? -0.136 -7.076 -5.994 1.00 94.62 81 LEU A C 1
ATOM 668 O O . LEU A 1 81 ? 0.585 -6.829 -6.963 1.00 94.62 81 LEU A O 1
ATOM 672 N N . HIS A 1 82 ? 0.180 -8.019 -5.101 1.00 94.88 82 HIS A N 1
ATOM 673 C CA . HIS A 1 82 ? 1.379 -8.857 -5.217 1.00 94.88 82 HIS A CA 1
ATOM 674 C C . HIS A 1 82 ? 1.389 -9.683 -6.502 1.00 94.88 82 HIS A C 1
ATOM 676 O O . HIS A 1 82 ? 2.419 -9.775 -7.175 1.00 94.88 82 HIS A O 1
ATOM 682 N N . TYR A 1 83 ? 0.245 -10.264 -6.872 1.00 94.25 83 TYR A N 1
ATOM 683 C CA . TYR A 1 83 ? 0.106 -10.995 -8.129 1.00 94.25 83 TYR A CA 1
ATOM 684 C C . TYR A 1 83 ? 0.369 -10.094 -9.343 1.00 94.25 83 TYR A C 1
ATOM 686 O O . TYR A 1 83 ? 1.171 -10.460 -10.205 1.00 94.25 83 TYR A O 1
ATOM 694 N N . LEU A 1 84 ? -0.242 -8.906 -9.397 1.00 90.88 84 LEU A N 1
ATOM 695 C CA . LEU A 1 84 ? -0.029 -7.949 -10.485 1.00 90.88 84 LEU A CA 1
ATOM 696 C C . LEU A 1 84 ? 1.439 -7.539 -10.600 1.00 90.88 84 LEU A C 1
ATOM 698 O O . LEU A 1 84 ? 2.006 -7.601 -11.690 1.00 90.88 84 LEU A O 1
ATOM 702 N N . ASN A 1 85 ? 2.075 -7.195 -9.481 1.00 87.19 85 ASN A N 1
ATOM 703 C CA . ASN A 1 85 ? 3.489 -6.836 -9.460 1.00 87.19 85 ASN A CA 1
ATOM 704 C C . ASN A 1 85 ? 4.371 -7.978 -9.992 1.00 87.19 85 ASN A C 1
ATOM 706 O O . ASN A 1 85 ? 5.242 -7.775 -10.838 1.00 87.19 85 ASN A O 1
ATOM 710 N N . LYS A 1 86 ? 4.107 -9.218 -9.565 1.00 88.69 86 LYS A N 1
ATOM 711 C CA . LYS A 1 86 ? 4.819 -10.397 -10.070 1.00 88.69 86 LYS A CA 1
ATOM 712 C C . LYS A 1 86 ? 4.646 -10.570 -11.583 1.00 88.69 86 LYS A C 1
ATOM 714 O O . LYS A 1 86 ? 5.621 -10.871 -12.271 1.00 88.69 86 LYS A O 1
ATOM 719 N N . MET A 1 87 ? 3.435 -10.377 -12.103 1.00 88.56 87 MET A N 1
ATOM 720 C CA . MET A 1 87 ? 3.144 -10.511 -13.534 1.00 88.56 87 MET A CA 1
ATOM 721 C C . MET A 1 87 ? 3.826 -9.431 -14.379 1.00 88.56 87 MET A C 1
ATOM 723 O O . MET A 1 87 ? 4.435 -9.760 -15.397 1.00 88.56 87 MET A O 1
ATOM 727 N N . LEU A 1 88 ? 3.802 -8.173 -13.934 1.00 81.25 88 LEU A N 1
ATOM 728 C CA . LEU A 1 88 ? 4.490 -7.071 -14.614 1.00 81.25 88 LEU A CA 1
ATOM 729 C C . LEU A 1 88 ? 6.005 -7.306 -14.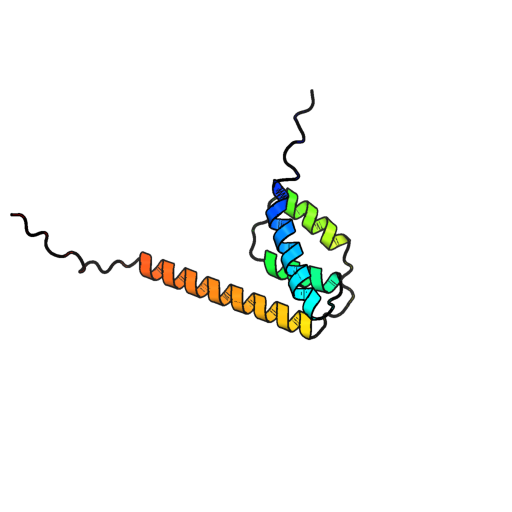673 1.00 81.25 88 LEU A C 1
ATOM 731 O O . LEU A 1 88 ? 6.623 -7.137 -15.723 1.00 81.25 88 LEU A O 1
ATOM 735 N N . ASN A 1 89 ? 6.590 -7.808 -13.583 1.00 77.81 89 ASN A N 1
ATOM 736 C CA . ASN A 1 89 ? 8.005 -8.175 -13.545 1.00 77.81 89 ASN A CA 1
ATOM 737 C C . ASN A 1 89 ? 8.343 -9.335 -14.500 1.00 77.81 89 ASN A C 1
ATOM 739 O O . ASN A 1 89 ? 9.422 -9.353 -15.096 1.00 77.81 89 ASN A O 1
ATOM 743 N N . PHE A 1 90 ? 7.453 -10.318 -14.685 1.00 70.56 90 PHE A N 1
ATOM 744 C CA . PHE A 1 90 ? 7.661 -11.367 -15.693 1.00 70.56 90 PHE A CA 1
ATOM 745 C C . PHE A 1 90 ? 7.648 -10.812 -17.115 1.00 70.56 90 PHE A C 1
ATOM 747 O O . PHE A 1 90 ? 8.497 -11.196 -17.921 1.00 70.56 90 PHE A O 1
ATOM 754 N N . GLU A 1 91 ? 6.716 -9.911 -17.419 1.00 70.50 91 GLU A N 1
ATOM 755 C CA . GLU A 1 91 ? 6.612 -9.298 -18.740 1.00 70.50 91 GLU A CA 1
ATOM 756 C C . GLU A 1 91 ? 7.832 -8.425 -19.055 1.00 70.50 91 GLU A C 1
ATOM 758 O O . GLU A 1 91 ? 8.411 -8.534 -20.139 1.00 70.50 91 GLU A O 1
ATOM 763 N N . GLU A 1 92 ? 8.290 -7.618 -18.096 1.00 77.12 92 GLU A N 1
ATOM 764 C CA . GLU A 1 92 ? 9.503 -6.818 -18.259 1.00 77.12 92 GLU A CA 1
ATOM 765 C C . GLU A 1 92 ? 10.730 -7.707 -18.505 1.00 77.12 92 GLU A C 1
ATOM 767 O O . GLU A 1 92 ? 11.515 -7.465 -19.427 1.00 77.12 92 GLU A O 1
ATOM 772 N N . ASN A 1 93 ? 10.865 -8.791 -17.739 1.00 69.50 93 ASN A N 1
ATOM 773 C CA . ASN A 1 93 ? 11.941 -9.758 -17.932 1.00 69.50 93 ASN A CA 1
ATOM 774 C C . ASN A 1 93 ? 11.867 -10.455 -19.301 1.00 69.50 93 ASN A C 1
ATOM 776 O O . ASN A 1 93 ? 12.906 -10.675 -19.928 1.00 69.50 93 ASN A O 1
ATOM 780 N N . ALA A 1 94 ? 10.668 -10.778 -19.795 1.00 72.25 94 ALA A N 1
ATOM 781 C CA . ALA A 1 94 ? 10.478 -11.349 -21.127 1.00 72.25 94 ALA A CA 1
ATOM 782 C C . ALA A 1 94 ? 10.882 -10.360 -22.235 1.00 72.25 94 ALA A C 1
ATOM 784 O O . ALA A 1 94 ? 11.623 -10.735 -23.145 1.00 72.25 94 ALA A O 1
ATOM 785 N N . ARG A 1 95 ? 10.487 -9.083 -22.123 1.00 74.69 95 ARG A N 1
ATOM 786 C CA . ARG A 1 95 ? 10.885 -8.018 -23.064 1.00 74.69 95 ARG A CA 1
ATOM 787 C C . ARG A 1 95 ? 12.396 -7.794 -23.077 1.00 74.69 95 ARG A C 1
ATOM 789 O O . ARG A 1 95 ? 12.991 -7.694 -24.147 1.00 74.69 95 ARG A O 1
ATOM 796 N N . ARG A 1 96 ? 13.042 -7.774 -21.905 1.00 76.06 96 ARG A N 1
ATOM 797 C CA . ARG A 1 96 ? 14.508 -7.664 -21.798 1.00 76.06 96 ARG A CA 1
ATOM 798 C C . ARG A 1 96 ? 15.211 -8.825 -22.509 1.00 76.06 96 ARG A C 1
ATOM 800 O O . ARG A 1 96 ? 16.182 -8.590 -23.215 1.00 76.06 96 ARG A O 1
ATOM 807 N N . ARG A 1 97 ? 14.706 -10.060 -22.383 1.00 72.00 97 ARG A N 1
ATOM 808 C CA . ARG A 1 97 ? 15.255 -11.230 -23.099 1.00 72.00 97 ARG A CA 1
ATOM 809 C C . ARG A 1 97 ? 15.073 -11.138 -24.615 1.00 72.00 97 ARG A C 1
ATOM 811 O O . ARG A 1 97 ? 16.005 -11.470 -25.336 1.00 72.00 97 ARG A O 1
ATOM 818 N N . ALA A 1 98 ? 13.921 -10.662 -25.088 1.00 73.69 98 ALA A N 1
ATOM 819 C CA . ALA A 1 98 ? 13.668 -10.459 -26.516 1.00 73.69 98 ALA A CA 1
ATOM 820 C C . ALA A 1 98 ? 14.587 -9.384 -27.128 1.00 73.69 98 ALA A C 1
ATOM 822 O O . ALA A 1 98 ? 15.088 -9.563 -28.230 1.00 73.69 98 ALA A O 1
ATOM 823 N N . ASN A 1 99 ? 14.880 -8.309 -26.390 1.00 68.38 99 ASN A N 1
ATOM 824 C CA . ASN A 1 99 ? 15.750 -7.226 -26.867 1.00 68.38 99 ASN A CA 1
ATOM 825 C C . ASN A 1 99 ? 17.256 -7.554 -26.821 1.00 68.38 99 ASN A C 1
ATOM 827 O O . ASN A 1 99 ? 18.042 -6.850 -27.448 1.00 68.38 99 ASN A O 1
ATOM 831 N N . ILE A 1 100 ? 17.677 -8.587 -26.081 1.00 62.59 100 ILE A N 1
ATOM 832 C CA . ILE A 1 100 ? 19.089 -9.015 -25.996 1.00 62.59 100 ILE A CA 1
ATOM 833 C C . ILE A 1 100 ? 19.444 -10.036 -27.093 1.00 62.59 100 ILE A C 1
ATOM 835 O O . ILE A 1 100 ? 20.621 -10.214 -27.390 1.00 62.59 100 ILE A O 1
ATOM 839 N N . ASN A 1 101 ? 18.452 -10.655 -27.739 1.00 54.19 101 ASN A N 1
ATOM 840 C CA . ASN A 1 101 ? 18.651 -11.589 -28.850 1.00 54.19 101 ASN A CA 1
ATOM 841 C C . ASN A 1 101 ? 17.961 -11.066 -30.127 1.00 54.19 101 ASN A C 1
ATOM 843 O O . ASN A 1 101 ? 16.918 -11.593 -30.517 1.00 54.19 101 ASN A O 1
ATOM 847 N N . PRO A 1 102 ? 18.501 -10.029 -30.799 1.00 51.19 102 PRO A N 1
ATOM 848 C CA . PRO A 1 102 ? 18.188 -9.849 -32.207 1.00 51.19 102 PRO A CA 1
ATOM 849 C C . PRO A 1 102 ? 18.797 -11.042 -32.948 1.00 51.19 102 PRO A C 1
ATOM 851 O O . PRO A 1 102 ? 19.999 -11.286 -32.858 1.00 51.19 102 PRO A O 1
ATOM 854 N N . ASP A 1 103 ? 17.956 -11.826 -33.609 1.00 55.94 103 ASP A N 1
ATOM 855 C CA . ASP A 1 103 ? 18.375 -12.959 -34.426 1.00 55.94 103 ASP A CA 1
ATOM 856 C C . ASP A 1 103 ? 19.418 -12.480 -35.463 1.00 55.94 103 ASP A C 1
ATOM 858 O O . ASP A 1 103 ? 19.081 -11.631 -36.301 1.00 55.94 103 ASP A O 1
ATOM 862 N N . PRO A 1 104 ? 20.689 -12.932 -35.392 1.00 54.06 104 PRO A N 1
ATOM 863 C CA . PRO A 1 104 ? 21.765 -12.419 -36.240 1.00 54.06 104 PRO A CA 1
ATOM 864 C C . PRO A 1 104 ? 21.562 -12.719 -37.733 1.00 54.06 104 PRO A C 1
ATOM 866 O O . PRO A 1 104 ? 22.237 -12.108 -38.557 1.00 54.06 104 PRO A O 1
ATOM 869 N N . ASP A 1 105 ? 20.606 -13.581 -38.090 1.00 56.31 105 ASP A N 1
ATOM 870 C CA . ASP A 1 105 ? 20.277 -13.931 -39.478 1.00 56.31 105 ASP A CA 1
ATOM 871 C C . ASP A 1 105 ? 19.222 -13.007 -40.128 1.00 56.31 105 ASP A C 1
ATOM 873 O O . ASP A 1 105 ? 18.803 -13.239 -41.261 1.00 56.31 105 ASP A O 1
ATOM 877 N N . SER A 1 106 ? 18.810 -11.921 -39.461 1.00 54.88 106 SER A N 1
ATOM 878 C CA . SER A 1 106 ? 17.807 -10.977 -39.997 1.00 54.88 106 SER A CA 1
ATOM 879 C C . SER A 1 106 ? 18.380 -9.876 -40.907 1.00 54.88 1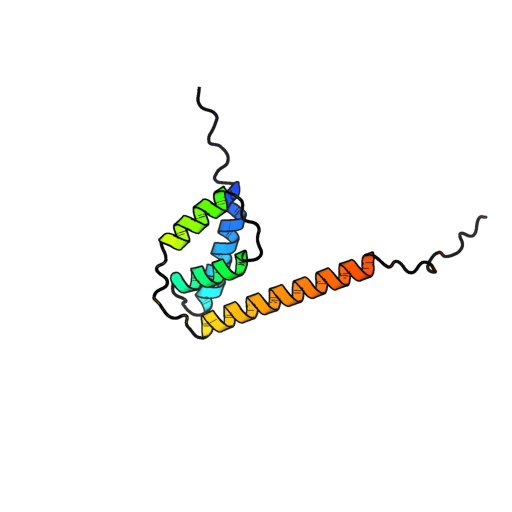06 SER A C 1
ATOM 881 O O . SER A 1 106 ? 17.646 -8.966 -41.294 1.00 54.88 106 SER A O 1
ATOM 883 N N . GLN A 1 107 ? 19.678 -9.893 -41.229 1.00 52.44 107 GLN A N 1
ATOM 884 C CA . GLN A 1 107 ? 20.241 -8.938 -42.189 1.00 52.44 107 GLN A CA 1
ATOM 885 C C . GLN A 1 107 ? 19.884 -9.374 -43.614 1.00 52.44 107 GLN A C 1
ATOM 887 O O . GLN A 1 107 ? 20.571 -10.195 -44.221 1.00 52.44 107 GLN A O 1
ATOM 892 N N . GLU A 1 108 ? 18.797 -8.813 -44.153 1.00 60.38 108 GLU A N 1
ATOM 893 C CA . GLU A 1 108 ? 18.549 -8.840 -45.594 1.00 60.38 108 GLU A CA 1
ATOM 894 C C . GLU A 1 108 ? 19.784 -8.278 -46.324 1.00 60.38 108 GLU A C 1
ATOM 896 O O . GLU A 1 108 ? 20.320 -7.243 -45.912 1.00 60.38 108 GLU A O 1
ATOM 901 N N . PRO A 1 109 ? 20.273 -8.936 -47.389 1.00 49.84 109 PRO A N 1
ATOM 902 C CA . PRO A 1 109 ? 21.419 -8.435 -48.126 1.00 49.84 109 PRO A CA 1
ATOM 903 C C . PRO A 1 109 ? 21.041 -7.112 -48.797 1.00 49.84 109 PRO A C 1
ATOM 905 O O . PRO A 1 109 ? 20.174 -7.077 -49.674 1.00 49.84 109 PRO A O 1
ATOM 908 N N . GLU A 1 110 ? 21.711 -6.029 -48.399 1.00 48.62 110 GLU A N 1
ATOM 909 C CA . GLU A 1 110 ? 21.644 -4.745 -49.094 1.00 48.62 110 GLU A CA 1
ATOM 910 C C . GLU A 1 110 ? 22.045 -4.961 -50.562 1.00 48.62 110 GLU A C 1
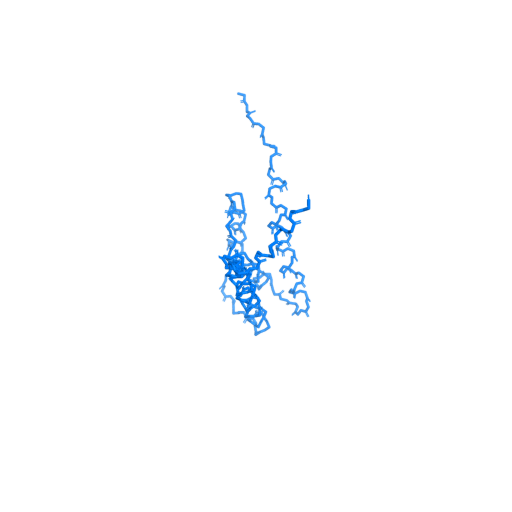ATOM 912 O O . GLU A 1 110 ? 23.212 -5.174 -50.903 1.00 48.62 110 GLU A O 1
ATOM 917 N N . CYS A 1 111 ? 21.050 -4.953 -51.449 1.00 49.66 111 CYS A N 1
ATOM 918 C CA . CYS A 1 111 ? 21.271 -4.925 -52.887 1.00 49.66 111 CYS A CA 1
ATOM 919 C C . CYS A 1 111 ? 21.785 -3.533 -53.263 1.00 49.66 111 CYS A C 1
ATOM 921 O O . CYS A 1 111 ? 21.003 -2.610 -53.492 1.00 49.66 111 CYS A O 1
ATOM 923 N N . ASN A 1 112 ? 23.108 -3.389 -53.311 1.00 51.09 112 ASN A N 1
ATOM 924 C CA . ASN A 1 112 ? 23.770 -2.209 -53.855 1.00 51.09 112 ASN A CA 1
ATOM 925 C C . ASN A 1 112 ? 23.571 -2.173 -55.380 1.00 51.09 112 ASN A C 1
ATOM 927 O O . ASN A 1 112 ? 24.128 -3.013 -56.089 1.00 51.09 112 ASN A O 1
ATOM 931 N N . ASN A 1 113 ? 22.773 -1.211 -55.854 1.00 53.16 113 ASN A N 1
ATOM 932 C CA . ASN A 1 113 ? 22.671 -0.818 -57.266 1.00 53.16 113 ASN A CA 1
ATOM 933 C C . ASN A 1 113 ? 23.657 0.305 -57.590 1.00 53.16 113 ASN A C 1
ATOM 935 O O . ASN A 1 113 ? 23.751 1.250 -56.774 1.00 53.16 113 ASN A O 1
#

pLDDT: mean 80.12, std 17.38, range [36.53, 97.06]

Radius of gyration: 21.96 Å; Cα contacts (8 Å, |Δi|>4): 43; chains: 1; bounding box: 39×48×74 Å

Mean predicted aligned error: 11.39 Å

Solvent-accessible surface area (backbone atoms only — not comparable to full-atom values): 7010 Å² total; per-residue (Å²): 135,86,80,82,94,78,58,85,72,72,77,41,50,67,62,52,51,48,45,49,49,23,45,58,66,29,60,81,72,69,56,51,74,63,50,27,50,53,43,27,49,61,73,45,69,86,54,86,72,51,73,70,51,48,56,52,50,51,52,53,57,70,70,46,77,85,83,68,84,77,51,71,66,57,54,51,51,47,54,50,52,52,48,51,53,53,50,53,52,50,51,53,53,49,51,54,55,54,73,74,55,70,68,86,82,69,70,74,80,82,80,85,127